Protein AF-A0A959WDT6-F1 (afdb_monomer_lite)

Radius of gyration: 14.88 Å; chains: 1; bounding box: 42×20×47 Å

Secondary structure (DSSP, 8-state):
-TTSHHHHHHHHHHHHHHHHHHHHHTS--SSS--HHHHHHHHHHHHHHHHHHHHHHHHTT-HHHHHHHHHHHHHHHHHHHHHHS----

Sequence (88 aa):
MALLGPFSDVVAGIGIAILIVGVVLSAPAGGQPGPVISDWWSILAIAALATLIGFGLAFWLATPGGIILTAGAVTSLTAVFFGTPVRP

Structure (mmCIF, N/CA/C/O backbone):
data_AF-A0A959WDT6-F1
#
_entry.id   AF-A0A959WDT6-F1
#
loop_
_atom_site.group_PDB
_atom_site.id
_atom_site.type_symbol
_atom_site.label_atom_id
_atom_site.label_alt_id
_atom_site.label_comp_id
_atom_site.label_asym_id
_atom_site.label_entity_id
_atom_site.label_seq_id
_atom_site.pdbx_PDB_ins_code
_atom_site.Cartn_x
_atom_site.Cartn_y
_atom_site.Cartn_z
_atom_site.occupancy
_atom_site.B_iso_or_equiv
_atom_site.auth_seq_id
_atom_site.auth_comp_id
_atom_site.auth_asym_id
_atom_site.auth_atom_id
_atom_site.pdbx_PDB_model_num
ATOM 1 N N . MET A 1 1 ? 6.963 -1.516 -25.764 1.00 48.31 1 MET A N 1
ATOM 2 C CA . MET A 1 1 ? 6.889 -1.401 -24.288 1.00 48.31 1 MET A CA 1
ATOM 3 C C . MET A 1 1 ? 7.725 -0.255 -23.696 1.00 48.31 1 MET A C 1
ATOM 5 O O . MET A 1 1 ? 7.434 0.133 -22.579 1.00 48.31 1 MET A O 1
ATOM 9 N N . ALA A 1 2 ? 8.677 0.363 -24.416 1.00 56.22 2 ALA A N 1
ATOM 10 C CA . ALA A 1 2 ? 9.513 1.452 -23.873 1.00 56.22 2 ALA A CA 1
ATOM 11 C C . ALA A 1 2 ? 8.802 2.816 -23.691 1.00 56.22 2 ALA A C 1
ATOM 13 O O . ALA A 1 2 ? 9.189 3.600 -22.838 1.00 56.22 2 ALA A O 1
ATOM 14 N N . LEU A 1 3 ? 7.737 3.092 -24.455 1.00 55.00 3 LEU A N 1
ATOM 15 C CA . LEU A 1 3 ? 6.993 4.361 -24.385 1.00 55.00 3 LEU A CA 1
ATOM 16 C C . LEU A 1 3 ? 6.032 4.465 -23.191 1.00 55.00 3 LEU A C 1
ATOM 18 O O . LEU A 1 3 ? 5.642 5.567 -22.833 1.00 55.00 3 LEU A O 1
ATOM 22 N N . LEU A 1 4 ? 5.655 3.339 -22.576 1.00 58.09 4 LEU A N 1
ATOM 23 C CA . LEU A 1 4 ? 4.708 3.305 -21.453 1.00 58.09 4 LEU A CA 1
ATOM 24 C C . LEU A 1 4 ? 5.391 3.345 -20.081 1.00 58.09 4 LEU A C 1
ATOM 2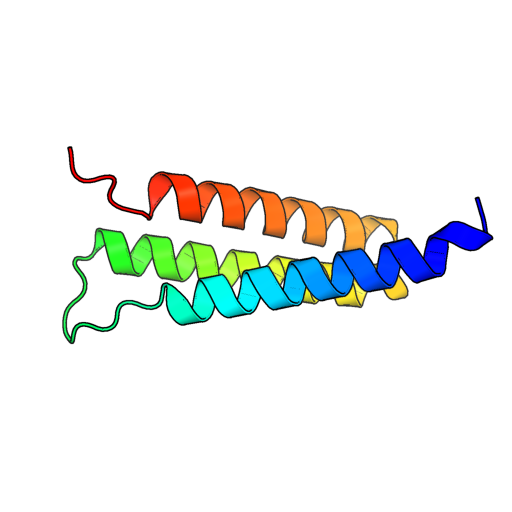6 O O . LEU A 1 4 ? 4.711 3.602 -19.096 1.00 58.09 4 LEU A O 1
ATOM 30 N N . GLY A 1 5 ? 6.709 3.127 -20.009 1.00 61.56 5 GLY A N 1
ATOM 31 C CA . GLY A 1 5 ? 7.469 3.152 -18.751 1.00 61.56 5 GLY A CA 1
ATOM 32 C C . GLY A 1 5 ? 7.292 4.459 -17.966 1.00 61.56 5 GLY A C 1
ATOM 33 O O . GLY A 1 5 ? 6.811 4.407 -16.839 1.00 61.56 5 GLY A O 1
ATOM 34 N N . PRO A 1 6 ? 7.519 5.636 -18.581 1.00 61.28 6 PRO A N 1
ATOM 35 C CA . PRO A 1 6 ? 7.361 6.915 -17.889 1.00 61.28 6 PRO A CA 1
ATOM 36 C C . PRO A 1 6 ? 5.925 7.164 -17.409 1.00 61.28 6 PRO A C 1
ATOM 38 O O . PRO A 1 6 ? 5.709 7.712 -16.334 1.00 61.28 6 PRO A O 1
ATOM 41 N N . PHE A 1 7 ? 4.926 6.736 -18.189 1.00 60.62 7 PHE A N 1
ATOM 42 C CA . PHE A 1 7 ? 3.520 6.844 -17.796 1.00 60.62 7 PHE A CA 1
ATOM 43 C C . PHE A 1 7 ? 3.184 5.904 -16.634 1.00 60.62 7 PHE A C 1
ATOM 45 O O . PHE A 1 7 ? 2.465 6.302 -15.722 1.00 60.62 7 PHE A O 1
ATOM 52 N N . SER A 1 8 ? 3.729 4.686 -16.643 1.00 67.12 8 SER A N 1
ATOM 53 C CA . SER A 1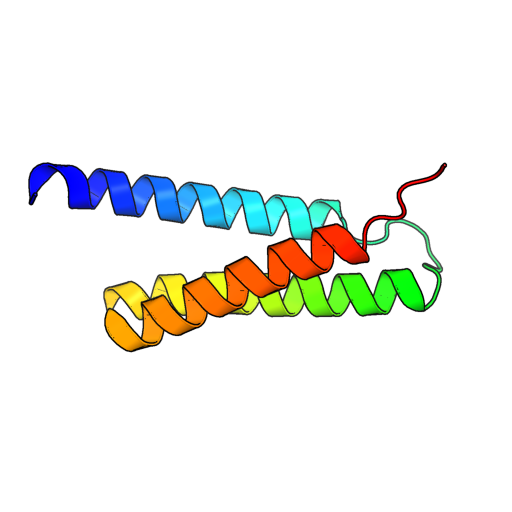 8 ? 3.581 3.710 -15.561 1.00 67.12 8 SER A CA 1
ATOM 54 C C . SER A 1 8 ? 4.158 4.238 -14.246 1.00 67.12 8 SER A C 1
ATOM 56 O O . SER A 1 8 ? 3.503 4.132 -13.211 1.00 67.12 8 SER A O 1
ATOM 58 N N . ASP A 1 9 ? 5.334 4.867 -14.288 1.00 72.62 9 ASP A N 1
ATOM 59 C CA . ASP A 1 9 ? 5.990 5.421 -13.098 1.00 72.62 9 ASP A CA 1
ATOM 60 C C . ASP A 1 9 ? 5.223 6.623 -12.528 1.00 72.62 9 ASP A C 1
ATOM 62 O O . ASP A 1 9 ? 5.050 6.740 -11.313 1.00 72.62 9 ASP A O 1
ATOM 66 N N . VAL A 1 10 ? 4.695 7.490 -13.401 1.00 71.50 10 VAL A N 1
ATOM 67 C CA . VAL A 1 10 ? 3.856 8.631 -13.001 1.00 71.50 10 VAL A CA 1
ATOM 68 C C . VAL A 1 10 ? 2.547 8.156 -12.368 1.00 71.50 10 VAL A C 1
ATOM 70 O O . VAL A 1 10 ? 2.166 8.650 -11.307 1.00 71.50 10 VAL A O 1
ATOM 73 N N . VAL A 1 11 ? 1.866 7.179 -12.975 1.00 72.69 11 VAL A N 1
ATOM 74 C CA . VAL A 1 11 ? 0.615 6.621 -12.434 1.00 72.69 11 VAL A CA 1
ATOM 75 C C . VAL A 1 11 ? 0.858 5.930 -11.090 1.00 72.69 11 VAL A C 1
ATOM 77 O O . VAL A 1 11 ? 0.085 6.139 -10.153 1.00 72.69 11 VAL A O 1
ATOM 80 N N . ALA A 1 12 ? 1.948 5.169 -10.957 1.00 73.75 12 ALA A N 1
ATOM 81 C CA . ALA A 1 12 ? 2.334 4.543 -9.695 1.00 73.75 12 ALA A CA 1
ATOM 82 C C . ALA A 1 12 ? 2.637 5.589 -8.606 1.00 73.75 12 ALA A C 1
ATOM 84 O O . ALA A 1 12 ? 2.137 5.471 -7.485 1.00 73.75 12 ALA A O 1
ATOM 85 N N . GLY A 1 13 ? 3.373 6.652 -8.946 1.00 75.38 13 GLY A N 1
ATOM 86 C CA . GLY A 1 13 ? 3.661 7.758 -8.031 1.00 75.38 13 GLY A CA 1
ATOM 87 C C . GLY A 1 13 ? 2.399 8.487 -7.556 1.00 75.38 13 GLY A C 1
ATOM 88 O O . GLY A 1 13 ? 2.244 8.736 -6.359 1.00 75.38 13 GLY A O 1
ATOM 89 N N . ILE A 1 14 ? 1.459 8.767 -8.466 1.00 79.94 14 ILE A N 1
ATOM 90 C CA . ILE A 1 14 ? 0.156 9.364 -8.125 1.00 79.94 14 ILE A CA 1
ATOM 91 C C . ILE A 1 14 ? -0.641 8.433 -7.203 1.00 79.94 14 ILE A C 1
ATOM 93 O O . ILE A 1 14 ? -1.194 8.893 -6.204 1.00 79.94 14 ILE A O 1
ATOM 97 N N . GLY A 1 15 ? -0.671 7.129 -7.494 1.00 77.81 15 GLY A N 1
ATOM 98 C CA . GLY A 1 15 ? -1.355 6.140 -6.659 1.00 77.81 15 GLY A CA 1
ATOM 99 C C . GLY A 1 15 ? -0.836 6.118 -5.219 1.00 77.81 15 GLY A C 1
ATOM 100 O O . GLY A 1 15 ? -1.627 6.100 -4.277 1.00 77.81 15 GLY A O 1
ATOM 101 N N . ILE A 1 16 ? 0.483 6.204 -5.034 1.00 79.88 16 ILE A N 1
ATOM 102 C CA . ILE A 1 16 ? 1.109 6.252 -3.704 1.00 79.88 16 ILE A CA 1
ATOM 103 C C . ILE A 1 16 ? 0.785 7.560 -2.986 1.00 79.88 16 ILE A C 1
ATOM 105 O O . ILE A 1 16 ? 0.458 7.535 -1.800 1.00 79.88 16 ILE A O 1
ATOM 109 N N . ALA A 1 17 ? 0.828 8.693 -3.689 1.00 76.81 17 ALA A N 1
ATOM 110 C CA . ALA A 1 17 ? 0.455 9.980 -3.109 1.00 76.81 17 ALA A CA 1
ATOM 111 C C . ALA A 1 17 ? -1.003 9.970 -2.615 1.00 76.81 17 ALA A C 1
ATOM 113 O O . ALA A 1 17 ? -1.270 10.387 -1.489 1.00 76.81 17 ALA A O 1
ATOM 114 N N . ILE A 1 18 ? -1.931 9.429 -3.412 1.00 82.94 18 ILE A N 1
ATOM 115 C CA . ILE A 1 18 ? -3.340 9.265 -3.024 1.00 82.94 18 ILE A CA 1
ATOM 116 C C . ILE A 1 18 ? -3.466 8.346 -1.804 1.00 82.94 18 ILE A C 1
ATOM 118 O O . ILE A 1 18 ? -4.200 8.676 -0.874 1.00 82.94 18 ILE A O 1
ATOM 122 N N . LEU A 1 19 ? -2.740 7.225 -1.779 1.00 81.50 19 LEU A N 1
ATOM 123 C CA . LEU A 1 19 ? -2.752 6.285 -0.658 1.00 81.50 19 LEU A CA 1
ATOM 124 C C . LEU A 1 19 ? -2.284 6.962 0.636 1.00 81.50 19 LEU A C 1
ATOM 126 O O . LEU A 1 19 ? -2.957 6.849 1.657 1.00 81.50 19 LEU A O 1
ATOM 130 N N . ILE A 1 20 ? -1.185 7.718 0.592 1.00 81.12 20 ILE A N 1
ATOM 131 C CA . ILE A 1 20 ? -0.656 8.452 1.751 1.00 81.12 20 ILE A CA 1
ATOM 132 C C . ILE A 1 20 ? -1.644 9.515 2.223 1.00 81.12 20 ILE A C 1
ATOM 134 O O . ILE A 1 20 ? -1.912 9.610 3.419 1.00 81.12 20 ILE A O 1
ATOM 138 N N . VAL A 1 21 ? -2.218 10.293 1.303 1.00 80.69 21 VAL A N 1
ATOM 139 C CA . VAL A 1 21 ? -3.243 11.286 1.649 1.00 80.69 21 VAL A CA 1
ATOM 140 C C . VAL A 1 21 ? -4.445 10.599 2.299 1.00 80.69 21 VAL A C 1
ATOM 142 O O . VAL A 1 21 ? -4.904 11.050 3.343 1.00 80.69 21 VAL A O 1
ATOM 145 N N . GLY A 1 22 ? -4.907 9.473 1.752 1.00 78.50 22 GLY A N 1
ATOM 146 C CA . GLY A 1 22 ? -5.973 8.664 2.343 1.00 78.50 22 GLY A CA 1
ATOM 147 C C . GLY A 1 22 ? -5.644 8.194 3.763 1.00 78.50 22 GLY A C 1
ATOM 148 O O . GLY A 1 22 ? -6.477 8.330 4.656 1.00 78.50 22 GLY A O 1
ATOM 149 N N . VAL A 1 23 ? -4.416 7.726 4.004 1.00 79.69 23 VAL A N 1
ATOM 150 C CA . VAL A 1 23 ? -3.933 7.317 5.337 1.00 79.69 23 VAL A CA 1
ATOM 151 C C . VAL A 1 23 ? -3.960 8.481 6.321 1.00 79.69 23 VAL A C 1
ATOM 153 O O . VAL A 1 23 ? -4.472 8.337 7.434 1.00 79.69 23 VAL A O 1
ATOM 156 N N . VAL A 1 24 ? -3.452 9.645 5.913 1.00 80.12 24 VAL A N 1
ATOM 157 C CA . VAL A 1 24 ? -3.433 10.852 6.749 1.00 80.12 24 VAL A CA 1
ATOM 158 C C . VAL A 1 24 ? -4.854 11.319 7.064 1.00 80.12 24 VAL A C 1
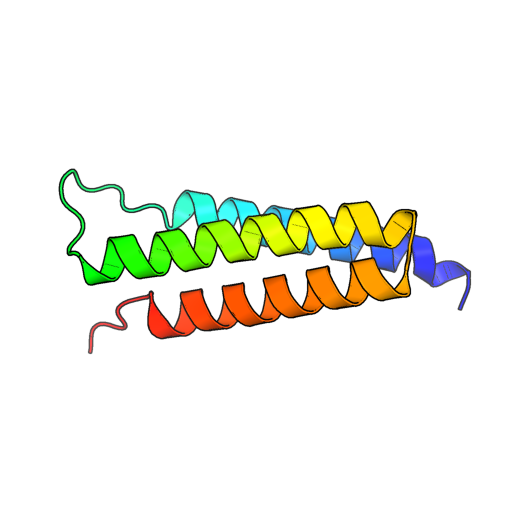ATOM 160 O O . VAL A 1 24 ? -5.151 11.629 8.213 1.00 80.12 24 VAL A O 1
ATOM 163 N N . LEU A 1 25 ? -5.754 11.320 6.079 1.00 78.25 25 LEU A N 1
ATOM 164 C CA . LEU A 1 25 ? -7.156 11.704 6.274 1.00 78.25 25 LEU A CA 1
ATOM 165 C C . LEU A 1 25 ? -7.941 10.687 7.113 1.00 78.25 25 LEU A C 1
ATOM 167 O O . LEU A 1 25 ? -8.890 11.064 7.795 1.00 78.25 25 LEU A O 1
ATOM 171 N N . SER A 1 26 ? -7.545 9.413 7.088 1.00 70.38 26 SER A N 1
ATOM 172 C CA . SER A 1 26 ? -8.120 8.363 7.937 1.00 70.38 26 SER A CA 1
ATOM 173 C C . SER A 1 26 ? -7.618 8.400 9.383 1.00 70.38 26 SER A C 1
ATOM 175 O O . SER A 1 26 ? -8.061 7.591 10.202 1.00 70.38 26 SER A O 1
ATOM 177 N N . ALA A 1 27 ? -6.696 9.316 9.706 1.00 72.25 27 ALA A N 1
ATOM 178 C CA . ALA A 1 27 ? -6.204 9.469 11.062 1.00 72.25 27 ALA A CA 1
ATOM 179 C C . ALA A 1 27 ? -7.360 9.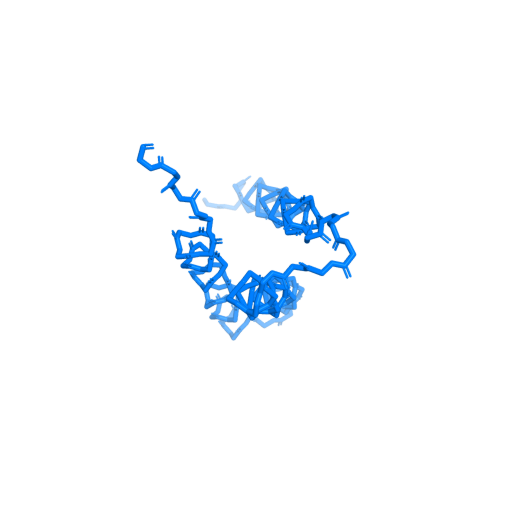764 12.023 1.00 72.25 27 ALA A C 1
ATOM 181 O O . ALA A 1 27 ? -8.199 10.626 11.741 1.00 72.25 27 ALA A O 1
ATOM 182 N N . PRO A 1 28 ? -7.431 9.056 13.162 1.00 66.56 28 PRO A N 1
ATOM 183 C CA . PRO A 1 28 ? -8.486 9.287 14.128 1.00 66.56 28 PRO A CA 1
ATOM 184 C C . PRO A 1 28 ? -8.432 10.731 14.644 1.00 66.56 28 PRO A C 1
ATOM 186 O O . PRO A 1 28 ? -7.519 11.118 15.364 1.00 66.56 28 PRO A O 1
ATOM 189 N N . ALA A 1 29 ? -9.436 11.528 14.272 1.00 64.12 29 ALA A N 1
ATOM 190 C CA . ALA A 1 29 ? -9.518 12.953 14.600 1.00 64.12 29 ALA A CA 1
ATOM 191 C C . ALA A 1 29 ? -10.111 13.245 15.998 1.00 64.12 29 ALA A C 1
ATOM 193 O O . ALA A 1 29 ? -10.221 14.402 16.397 1.00 64.12 29 ALA A O 1
ATOM 194 N N . GLY A 1 30 ? -10.526 12.215 16.744 1.00 57.28 30 GLY A N 1
ATOM 195 C CA . GLY A 1 30 ? -11.059 12.344 18.104 1.00 57.28 30 GLY A CA 1
ATOM 196 C C . GLY A 1 30 ? -9.980 12.111 19.162 1.00 57.28 30 GLY A C 1
ATOM 197 O O . GLY A 1 30 ? -9.101 11.286 18.963 1.00 57.28 30 GLY A O 1
ATOM 198 N N . GLY A 1 31 ? -10.062 12.788 20.313 1.00 59.56 31 GLY A N 1
ATOM 199 C CA . GLY A 1 31 ? -9.050 12.697 21.381 1.00 59.56 31 GLY A CA 1
ATOM 200 C C . GLY A 1 31 ? -8.887 11.316 22.039 1.00 59.56 31 GLY A C 1
ATOM 201 O O . GLY A 1 31 ? -7.935 11.119 22.787 1.00 59.56 31 GLY A O 1
ATOM 202 N N . GLN A 1 32 ? -9.792 10.368 21.769 1.00 59.81 32 GLN A N 1
ATOM 203 C CA . GLN A 1 32 ? -9.729 8.974 22.223 1.00 59.81 32 GLN A CA 1
ATOM 204 C C . GLN A 1 32 ? -10.365 8.045 21.173 1.00 59.81 32 GLN A C 1
ATOM 206 O O . GLN A 1 32 ? -11.528 7.655 21.317 1.00 59.81 32 GLN A O 1
ATOM 211 N N . PRO A 1 33 ? -9.662 7.705 20.079 1.00 62.94 33 PRO A N 1
ATOM 212 C CA . PRO A 1 33 ? -10.112 6.611 19.231 1.00 62.94 33 PRO A CA 1
ATOM 213 C C . PRO A 1 33 ? -10.179 5.326 20.057 1.00 62.94 33 PRO A C 1
ATOM 215 O O . PRO A 1 33 ? -9.316 5.069 20.894 1.00 62.94 33 PRO A O 1
ATOM 218 N N . GLY A 1 34 ? -11.217 4.517 19.836 1.00 67.38 34 GLY A N 1
ATOM 219 C CA . GLY A 1 34 ? -11.287 3.194 20.453 1.00 67.38 34 GLY A CA 1
ATOM 220 C C . GLY A 1 34 ? -10.055 2.354 20.066 1.00 67.38 34 GLY A C 1
ATOM 221 O O . GLY A 1 34 ? -9.557 2.531 18.952 1.00 67.38 34 GLY A O 1
ATOM 222 N N . PRO A 1 35 ? -9.597 1.418 20.922 1.00 67.00 35 PRO A N 1
ATOM 223 C CA . PRO A 1 35 ? -8.347 0.664 20.722 1.00 67.00 35 PRO A CA 1
ATOM 224 C C . PRO A 1 35 ? -8.231 0.008 19.338 1.00 67.00 35 PRO A C 1
ATOM 226 O O . PRO A 1 35 ? -7.181 0.004 18.709 1.00 67.00 35 PRO A O 1
ATOM 229 N N . VAL A 1 36 ? -9.361 -0.474 18.816 1.00 70.50 36 VAL A N 1
ATOM 230 C CA . VAL A 1 36 ? -9.449 -1.102 17.495 1.00 70.50 36 VAL A CA 1
ATOM 231 C C . VAL A 1 36 ? -9.109 -0.112 16.372 1.00 70.50 36 VAL A C 1
ATOM 233 O O . VAL A 1 36 ? -8.349 -0.440 15.470 1.00 70.50 36 VAL A O 1
ATOM 236 N N . ILE A 1 37 ? -9.621 1.121 16.430 1.00 69.31 37 ILE A N 1
ATOM 237 C CA . ILE A 1 37 ? -9.388 2.140 15.392 1.00 69.31 37 ILE A CA 1
ATOM 238 C C . ILE A 1 37 ? -7.921 2.596 15.398 1.00 69.31 37 ILE A C 1
ATOM 240 O O . ILE A 1 37 ? -7.344 2.797 14.330 1.00 69.31 37 ILE A O 1
ATOM 244 N N . SER A 1 38 ? -7.301 2.730 16.576 1.00 71.50 38 SER A N 1
ATOM 245 C CA . SER A 1 38 ? -5.882 3.100 16.681 1.00 71.50 38 SER A CA 1
ATOM 246 C C . SER A 1 38 ? -4.940 2.007 16.173 1.00 71.50 38 SER A C 1
ATOM 248 O O . SER A 1 38 ? -3.952 2.323 15.503 1.00 71.50 38 SER A O 1
ATOM 250 N N . ASP A 1 39 ? -5.249 0.735 16.438 1.00 77.19 39 ASP A N 1
ATOM 251 C CA . ASP A 1 39 ? -4.422 -0.392 15.993 1.00 77.19 39 ASP A CA 1
ATOM 252 C C . ASP A 1 39 ? -4.470 -0.542 14.467 1.00 77.19 39 ASP A C 1
ATOM 254 O O . ASP A 1 39 ? -3.428 -0.624 13.812 1.00 77.19 39 ASP A O 1
ATOM 258 N N . TRP A 1 40 ? -5.665 -0.478 13.869 1.00 80.19 40 TRP A N 1
ATOM 259 C CA . TRP A 1 40 ? -5.814 -0.555 12.412 1.00 80.19 40 TRP A CA 1
ATOM 260 C C . TRP A 1 40 ? -5.205 0.640 11.685 1.00 80.19 40 TRP A C 1
ATOM 262 O O . TRP A 1 40 ? -4.591 0.456 10.633 1.00 80.19 40 TRP A O 1
ATOM 272 N N . TRP A 1 41 ? -5.310 1.847 12.246 1.00 81.94 41 TRP A N 1
ATOM 273 C CA . TRP A 1 41 ? -4.636 3.012 11.676 1.00 81.94 41 TRP A CA 1
ATOM 274 C C . TRP A 1 41 ? -3.110 2.872 11.729 1.00 81.94 41 TRP A C 1
ATOM 276 O O . TRP A 1 41 ? -2.427 3.200 10.761 1.00 81.94 41 TRP A O 1
ATOM 286 N N . SER A 1 42 ? -2.563 2.325 12.816 1.00 80.31 42 SER A N 1
ATOM 287 C CA . SER A 1 42 ? -1.119 2.078 12.932 1.00 80.31 42 SER A CA 1
ATOM 288 C C . SER A 1 42 ? -0.637 1.072 11.882 1.00 80.31 42 SER A C 1
ATOM 290 O O . SER A 1 42 ? 0.375 1.306 11.219 1.00 80.31 42 SER A O 1
ATOM 292 N N . ILE A 1 43 ? -1.394 -0.010 11.659 1.00 83.19 43 ILE A N 1
ATOM 293 C CA . ILE A 1 43 ? -1.122 -0.986 10.591 1.00 83.19 43 ILE A CA 1
ATOM 294 C C . ILE A 1 43 ? -1.189 -0.311 9.214 1.00 83.19 43 ILE A C 1
ATOM 296 O O . ILE A 1 43 ? -0.297 -0.505 8.387 1.00 83.19 43 ILE A O 1
ATOM 300 N N . LEU A 1 44 ? -2.209 0.519 8.978 1.00 83.12 44 LEU A N 1
ATOM 301 C CA . LEU A 1 44 ? -2.380 1.275 7.739 1.00 83.12 44 LEU A CA 1
ATOM 302 C C . LEU A 1 44 ? -1.195 2.224 7.482 1.00 83.12 44 LEU A C 1
ATOM 304 O O . LEU A 1 44 ? -0.689 2.283 6.361 1.00 83.12 44 LEU A O 1
ATOM 308 N N . ALA A 1 45 ? -0.728 2.933 8.511 1.00 82.88 45 ALA A N 1
ATOM 309 C CA . ALA A 1 45 ? 0.400 3.855 8.427 1.00 82.88 45 ALA A CA 1
ATOM 310 C C . ALA A 1 45 ? 1.719 3.131 8.113 1.00 82.88 45 ALA A C 1
ATOM 312 O O . ALA A 1 45 ? 2.477 3.572 7.246 1.00 82.88 45 ALA A O 1
ATOM 313 N N . ILE A 1 46 ? 1.971 1.987 8.757 1.00 86.06 46 ILE A N 1
ATOM 314 C CA . ILE A 1 46 ? 3.147 1.148 8.479 1.00 86.06 46 ILE A CA 1
ATOM 315 C C . ILE A 1 46 ? 3.093 0.604 7.047 1.00 86.06 46 ILE A C 1
ATOM 317 O O . ILE A 1 46 ? 4.093 0.645 6.330 1.00 86.06 46 ILE A O 1
ATOM 321 N N . ALA A 1 47 ? 1.924 0.138 6.607 1.00 84.94 47 ALA A N 1
ATOM 322 C CA . ALA A 1 47 ? 1.728 -0.351 5.249 1.00 84.94 47 ALA A CA 1
ATO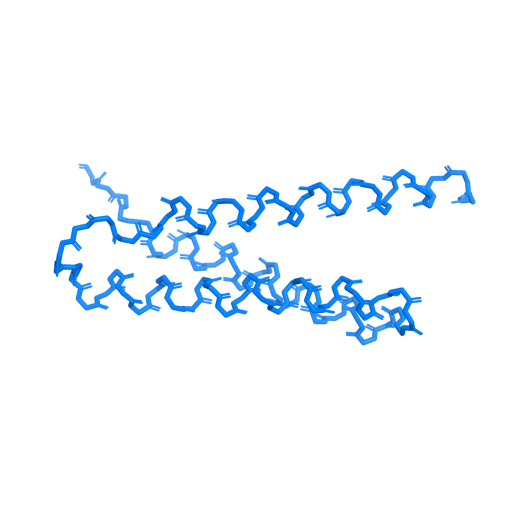M 323 C C . ALA A 1 47 ? 1.965 0.754 4.208 1.00 84.94 47 ALA A C 1
ATOM 325 O O . ALA A 1 47 ? 2.695 0.532 3.242 1.00 84.94 47 ALA A O 1
ATOM 326 N N . ALA A 1 48 ? 1.454 1.964 4.459 1.00 83.38 48 ALA A N 1
ATOM 327 C CA . ALA A 1 48 ? 1.665 3.129 3.603 1.00 83.38 48 ALA A CA 1
ATOM 328 C C . ALA A 1 48 ? 3.153 3.489 3.473 1.00 83.38 48 ALA A C 1
ATOM 330 O O . ALA A 1 48 ? 3.642 3.702 2.357 1.00 83.38 48 ALA A O 1
ATOM 331 N N . LEU A 1 49 ? 3.886 3.480 4.591 1.00 84.38 49 LEU A N 1
ATOM 332 C CA . LEU A 1 49 ? 5.338 3.668 4.610 1.00 84.38 49 LEU A CA 1
ATOM 333 C C . LEU A 1 49 ? 6.064 2.582 3.811 1.00 84.38 49 LEU A C 1
ATOM 335 O O . LEU A 1 49 ? 6.948 2.906 3.020 1.00 84.38 49 LEU A O 1
ATOM 339 N N . ALA A 1 50 ? 5.671 1.315 3.963 1.00 82.50 50 ALA A N 1
ATOM 340 C CA . ALA A 1 50 ? 6.246 0.216 3.193 1.00 82.50 50 ALA A CA 1
ATOM 341 C C . ALA A 1 50 ? 6.035 0.417 1.682 1.00 82.50 50 ALA A C 1
ATOM 343 O O . ALA A 1 50 ? 6.984 0.257 0.919 1.00 82.50 50 ALA A O 1
ATOM 344 N N . THR A 1 51 ? 4.852 0.861 1.240 1.00 83.81 51 THR A N 1
ATOM 345 C CA . THR A 1 51 ? 4.611 1.221 -0.172 1.00 83.81 51 THR A CA 1
ATOM 346 C C . THR A 1 51 ? 5.529 2.328 -0.671 1.00 83.81 51 THR A C 1
ATOM 348 O O . THR A 1 51 ? 6.083 2.210 -1.763 1.00 83.81 51 THR A O 1
ATOM 351 N N . LEU A 1 52 ? 5.715 3.389 0.119 1.00 83.19 52 LEU A N 1
ATOM 352 C CA . LEU A 1 52 ? 6.577 4.512 -0.254 1.00 83.19 52 LEU A CA 1
ATOM 353 C C . LEU A 1 52 ? 8.050 4.087 -0.348 1.00 83.19 52 LEU A C 1
ATOM 355 O O . LEU A 1 52 ? 8.736 4.427 -1.313 1.00 83.19 52 LEU A O 1
ATOM 359 N N . ILE A 1 53 ? 8.521 3.291 0.614 1.00 82.44 53 ILE A N 1
ATOM 360 C CA . ILE A 1 53 ? 9.880 2.738 0.614 1.00 82.44 53 ILE A CA 1
ATOM 361 C C . ILE A 1 53 ? 10.072 1.782 -0.569 1.00 82.44 53 ILE A C 1
ATOM 363 O O . ILE A 1 53 ? 11.072 1.879 -1.278 1.00 82.44 53 ILE A O 1
ATOM 367 N N . GLY A 1 54 ? 9.109 0.890 -0.815 1.00 79.44 54 GLY A N 1
ATOM 368 C CA . GLY A 1 54 ? 9.131 -0.051 -1.935 1.00 79.44 54 GLY A CA 1
ATOM 369 C C . GLY A 1 54 ? 9.174 0.653 -3.289 1.00 79.44 54 GLY A C 1
ATOM 370 O O . GLY A 1 54 ? 9.946 0.257 -4.159 1.00 79.44 54 GLY A O 1
ATOM 371 N N . PHE A 1 55 ? 8.426 1.748 -3.443 1.00 80.38 55 PHE A N 1
ATOM 372 C CA . PHE A 1 55 ? 8.463 2.577 -4.648 1.00 80.38 55 PHE A CA 1
ATOM 373 C C . PHE A 1 55 ? 9.824 3.224 -4.870 1.00 80.38 55 PHE A C 1
ATOM 375 O O . PHE A 1 55 ? 10.385 3.095 -5.954 1.00 80.38 55 PHE A O 1
ATOM 382 N N . GLY A 1 56 ? 10.394 3.854 -3.838 1.00 80.75 56 GLY A N 1
ATOM 383 C CA . GLY A 1 56 ? 11.742 4.419 -3.918 1.00 80.75 56 GLY A CA 1
ATOM 384 C C . GLY A 1 56 ? 12.799 3.358 -4.241 1.00 80.75 56 GLY A C 1
ATOM 385 O O . GLY A 1 56 ? 13.676 3.586 -5.074 1.00 80.75 56 GLY A O 1
ATOM 386 N N . LEU A 1 57 ? 12.686 2.172 -3.636 1.00 79.94 57 LEU A N 1
ATOM 387 C CA . LEU A 1 57 ? 13.579 1.042 -3.895 1.00 79.94 57 LEU A CA 1
ATOM 388 C C . LEU A 1 57 ? 13.427 0.469 -5.303 1.00 79.94 57 LEU A C 1
ATOM 390 O O . LEU A 1 57 ? 14.427 0.033 -5.864 1.00 79.94 57 LEU A O 1
ATOM 394 N N . ALA A 1 58 ? 12.229 0.476 -5.889 1.00 77.88 58 ALA A N 1
ATOM 395 C CA . ALA A 1 58 ? 11.988 -0.089 -7.216 1.00 77.88 58 ALA A CA 1
ATOM 396 C C . ALA A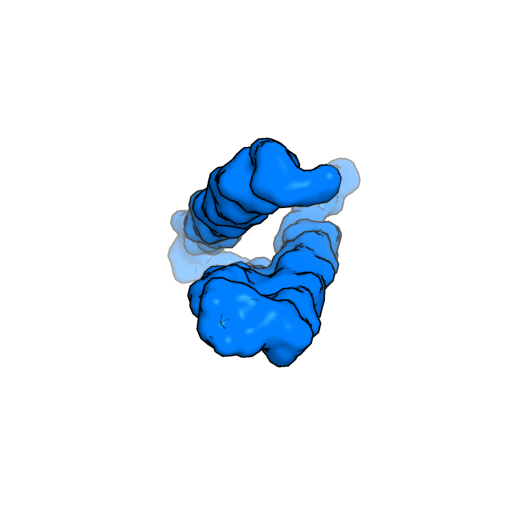 1 58 ? 12.799 0.617 -8.320 1.00 77.88 58 ALA A C 1
ATOM 398 O O . ALA A 1 58 ? 13.152 -0.023 -9.308 1.00 77.88 58 ALA A O 1
ATOM 399 N N . PHE A 1 59 ? 13.176 1.887 -8.119 1.00 78.56 59 PHE A N 1
ATOM 400 C CA . PHE A 1 59 ? 14.067 2.620 -9.029 1.00 78.56 59 PHE A CA 1
ATOM 401 C C . PHE A 1 59 ? 15.517 2.115 -9.018 1.00 78.56 59 PHE A C 1
ATOM 403 O O . PHE A 1 59 ? 16.205 2.217 -10.030 1.00 78.56 59 PHE A O 1
ATOM 410 N N . TRP A 1 60 ? 15.987 1.570 -7.893 1.00 75.50 60 TRP A N 1
ATOM 411 C CA . TRP A 1 60 ? 17.368 1.091 -7.730 1.00 75.50 60 TRP A CA 1
ATOM 412 C C . TRP A 1 60 ? 17.474 -0.433 -7.841 1.00 75.50 60 TRP A C 1
ATOM 414 O O . TRP A 1 60 ? 18.456 -0.964 -8.355 1.00 75.50 60 TRP A O 1
ATOM 424 N N . LEU A 1 61 ? 16.460 -1.142 -7.348 1.00 81.50 61 LEU A N 1
ATOM 425 C CA . LEU A 1 61 ? 16.384 -2.593 -7.258 1.00 81.50 61 LEU A CA 1
ATOM 426 C C . LEU A 1 61 ? 14.949 -3.032 -7.587 1.00 81.50 61 LEU A C 1
ATOM 428 O O . LEU A 1 61 ? 14.130 -3.259 -6.694 1.00 81.50 61 LEU A O 1
ATOM 432 N N . ALA A 1 62 ? 14.654 -3.163 -8.883 1.00 76.06 62 ALA A N 1
ATOM 433 C CA . ALA A 1 62 ? 13.301 -3.401 -9.393 1.00 76.06 62 ALA A CA 1
ATOM 434 C C . ALA A 1 62 ? 12.575 -4.573 -8.706 1.00 76.06 62 ALA A C 1
ATOM 436 O O . ALA A 1 62 ? 11.430 -4.431 -8.281 1.00 76.06 62 ALA A O 1
ATOM 437 N N . THR A 1 63 ? 13.245 -5.717 -8.538 1.00 79.94 63 THR A N 1
ATOM 438 C CA . THR A 1 63 ? 12.635 -6.921 -7.952 1.00 79.94 63 THR A CA 1
ATOM 439 C C . THR A 1 63 ? 12.306 -6.767 -6.459 1.00 79.94 63 THR A C 1
ATOM 441 O O . THR A 1 63 ? 11.135 -6.894 -6.103 1.00 79.94 63 THR A O 1
ATOM 444 N N . PRO A 1 64 ? 13.264 -6.479 -5.552 1.00 77.94 64 PRO A N 1
ATOM 445 C CA . PRO A 1 64 ? 12.943 -6.347 -4.130 1.00 77.94 64 PRO A CA 1
ATOM 446 C C . PRO A 1 64 ? 12.092 -5.104 -3.828 1.00 77.94 64 PRO A C 1
ATOM 448 O O . PRO A 1 64 ? 11.218 -5.176 -2.966 1.00 77.94 64 PRO A O 1
ATOM 451 N N . GLY A 1 65 ? 12.275 -3.997 -4.558 1.00 76.12 65 GLY A N 1
ATOM 452 C CA . GLY A 1 65 ? 11.425 -2.811 -4.427 1.00 76.12 65 GLY A CA 1
ATOM 453 C C . GLY A 1 65 ? 9.972 -3.089 -4.817 1.00 76.12 65 GLY A C 1
ATOM 454 O O . GLY A 1 65 ? 9.058 -2.752 -4.066 1.00 76.12 65 GLY A O 1
ATOM 455 N N . GLY A 1 66 ? 9.754 -3.804 -5.927 1.00 75.00 66 GLY A N 1
ATOM 456 C CA . GLY A 1 66 ? 8.420 -4.219 -6.365 1.00 75.00 66 GLY A CA 1
ATOM 457 C C . GLY A 1 66 ? 7.709 -5.141 -5.368 1.00 75.00 66 GLY A C 1
ATOM 458 O O . GLY A 1 66 ? 6.509 -4.982 -5.135 1.00 75.00 66 GLY A O 1
ATOM 459 N N . ILE A 1 67 ? 8.438 -6.060 -4.722 1.00 82.50 67 ILE A N 1
ATOM 460 C CA . ILE A 1 67 ? 7.880 -6.942 -3.681 1.00 82.50 67 ILE A CA 1
ATOM 461 C C . ILE A 1 67 ? 7.407 -6.121 -2.477 1.00 82.50 67 ILE A C 1
ATOM 463 O O . ILE A 1 67 ? 6.270 -6.285 -2.035 1.00 82.50 67 ILE A O 1
ATOM 467 N N . ILE A 1 68 ? 8.251 -5.217 -1.971 1.00 82.94 68 ILE A N 1
ATOM 468 C CA . ILE A 1 68 ? 7.926 -4.369 -0.814 1.00 82.94 68 ILE A CA 1
ATOM 469 C C . ILE A 1 68 ? 6.748 -3.442 -1.139 1.00 82.94 68 ILE A C 1
ATOM 471 O O . ILE A 1 68 ? 5.833 -3.307 -0.327 1.00 82.94 68 ILE A O 1
ATOM 475 N N . LEU A 1 69 ? 6.727 -2.864 -2.344 1.00 80.25 69 LEU A N 1
ATOM 476 C CA . LEU A 1 69 ? 5.624 -2.031 -2.822 1.00 80.25 69 LEU A CA 1
ATOM 477 C C . LEU A 1 69 ? 4.309 -2.812 -2.849 1.00 80.25 69 LEU A C 1
ATOM 479 O O . LEU A 1 69 ? 3.296 -2.340 -2.339 1.00 80.25 69 LEU A O 1
ATOM 483 N N . THR A 1 70 ? 4.326 -4.020 -3.411 1.00 81.94 70 THR A N 1
ATOM 484 C CA . THR A 1 70 ? 3.118 -4.847 -3.533 1.00 81.94 70 THR A CA 1
ATOM 485 C C . THR A 1 70 ? 2.621 -5.286 -2.157 1.00 81.94 70 THR A C 1
ATOM 487 O O . THR A 1 70 ? 1.430 -5.180 -1.871 1.00 81.94 70 THR A O 1
ATOM 490 N N . ALA A 1 71 ? 3.527 -5.718 -1.275 1.00 83.62 71 ALA A N 1
ATOM 491 C CA . ALA A 1 71 ? 3.188 -6.106 0.091 1.00 83.62 71 ALA A CA 1
ATOM 492 C C . ALA A 1 71 ? 2.596 -4.932 0.889 1.00 83.62 71 ALA A C 1
ATOM 494 O O . ALA A 1 71 ? 1.563 -5.098 1.541 1.00 83.62 71 ALA A O 1
ATOM 495 N N . GLY A 1 72 ? 3.197 -3.741 0.791 1.00 81.12 72 GLY A N 1
ATOM 496 C CA . GLY A 1 72 ? 2.667 -2.517 1.392 1.00 81.12 72 GLY A CA 1
ATOM 497 C C . GLY A 1 72 ? 1.263 -2.194 0.880 1.00 81.12 72 GLY A C 1
ATOM 498 O O . GLY A 1 72 ? 0.347 -2.022 1.678 1.00 81.12 72 GLY A O 1
ATOM 499 N N . ALA A 1 73 ? 1.054 -2.235 -0.439 1.00 79.00 73 ALA A N 1
ATOM 500 C CA . ALA A 1 73 ? -0.221 -1.883 -1.062 1.00 79.00 73 ALA A CA 1
ATOM 501 C C . ALA A 1 73 ? -1.346 -2.848 -0.661 1.00 79.00 73 ALA A C 1
ATOM 503 O O . ALA A 1 73 ? -2.436 -2.414 -0.285 1.00 79.00 73 ALA A O 1
ATOM 504 N N . VAL A 1 74 ? -1.077 -4.157 -0.687 1.00 85.88 74 VAL A N 1
ATOM 505 C CA . VAL A 1 74 ? -2.038 -5.186 -0.256 1.00 85.88 74 VAL A CA 1
ATOM 506 C C . VAL A 1 74 ? -2.378 -5.019 1.224 1.00 85.88 74 VAL A C 1
ATOM 508 O O . VAL A 1 74 ? -3.549 -5.091 1.601 1.00 85.88 74 VAL A O 1
ATOM 511 N N . THR A 1 75 ? -1.377 -4.746 2.062 1.00 84.12 75 THR A N 1
ATOM 512 C CA . THR A 1 75 ? -1.591 -4.540 3.500 1.00 84.12 75 THR A CA 1
ATOM 513 C C . THR A 1 75 ? -2.403 -3.272 3.759 1.00 84.12 75 THR A C 1
ATOM 515 O O . THR A 1 75 ? -3.323 -3.309 4.573 1.00 84.12 75 THR A O 1
ATOM 518 N N . SER A 1 76 ? -2.153 -2.181 3.027 1.00 80.56 76 SER A N 1
ATOM 519 C CA . SER A 1 76 ? -2.950 -0.953 3.114 1.00 80.56 76 SER A CA 1
ATOM 520 C C . SER A 1 76 ? -4.405 -1.200 2.722 1.00 80.56 76 SER A C 1
ATOM 522 O O . SER A 1 76 ? -5.297 -0.817 3.470 1.00 80.56 76 SER A O 1
ATOM 524 N N . LEU A 1 77 ? -4.667 -1.891 1.607 1.00 79.88 77 LEU A N 1
ATOM 525 C CA . LEU A 1 77 ? -6.035 -2.239 1.194 1.00 79.88 77 LEU A CA 1
ATOM 526 C C . LEU A 1 77 ? -6.750 -3.096 2.245 1.00 79.88 77 LEU A C 1
ATOM 528 O O . LEU A 1 77 ? -7.910 -2.846 2.570 1.00 79.88 77 LEU A O 1
ATOM 532 N N . THR A 1 78 ? -6.037 -4.068 2.812 1.00 81.56 78 THR A N 1
ATOM 533 C CA . THR A 1 78 ? -6.546 -4.936 3.880 1.00 81.56 78 THR A CA 1
ATOM 534 C C . THR A 1 78 ? -6.885 -4.119 5.129 1.00 81.56 78 THR A C 1
ATOM 536 O O . THR A 1 78 ? -7.974 -4.251 5.683 1.00 81.56 78 THR A O 1
ATOM 539 N N . ALA A 1 79 ? -5.990 -3.222 5.540 1.00 80.12 79 ALA A N 1
ATOM 540 C CA . ALA A 1 79 ? -6.197 -2.357 6.694 1.00 80.12 79 ALA A CA 1
ATOM 541 C C . ALA A 1 79 ? -7.348 -1.359 6.485 1.00 80.12 79 ALA A C 1
ATOM 543 O O . ALA A 1 79 ? -8.094 -1.110 7.426 1.00 80.12 79 ALA A O 1
ATOM 544 N N . VAL A 1 80 ? -7.565 -0.842 5.267 1.00 77.56 80 VAL A N 1
ATOM 545 C CA . VAL A 1 80 ? -8.762 -0.036 4.954 1.00 77.56 80 VAL A CA 1
ATOM 546 C C . VAL A 1 80 ? -10.031 -0.880 5.081 1.00 77.56 80 VAL A C 1
ATOM 548 O O . VAL A 1 80 ? -10.992 -0.441 5.714 1.00 77.56 80 VAL A O 1
ATOM 551 N N . PHE A 1 81 ? -10.040 -2.089 4.512 1.00 77.25 81 PHE A N 1
ATOM 552 C CA . PHE A 1 81 ? -11.218 -2.959 4.505 1.00 77.25 81 PHE A CA 1
ATOM 553 C C . PHE A 1 81 ? -11.660 -3.367 5.917 1.00 77.25 81 PHE A C 1
ATOM 555 O O . PHE A 1 81 ? -12.848 -3.320 6.222 1.00 77.25 81 PHE A O 1
ATOM 562 N N . PHE A 1 82 ? -10.717 -3.737 6.787 1.00 73.31 82 PHE A N 1
ATOM 563 C CA . PHE A 1 82 ? -11.026 -4.166 8.156 1.00 73.31 82 PHE A CA 1
ATOM 564 C C . PHE A 1 82 ? -11.084 -3.014 9.169 1.00 73.31 82 PHE A C 1
ATOM 566 O O . PHE A 1 82 ? -11.786 -3.118 10.174 1.00 73.31 82 PHE A O 1
ATOM 573 N N . GLY A 1 83 ? -10.351 -1.926 8.924 1.00 63.59 83 GLY A N 1
ATOM 574 C CA . GLY A 1 83 ? -10.234 -0.789 9.839 1.00 63.59 83 GLY A CA 1
ATOM 575 C C . GLY A 1 83 ? -11.322 0.273 9.685 1.00 63.59 83 GLY A C 1
ATOM 576 O O . GLY A 1 83 ? -11.512 1.074 10.600 1.00 63.59 83 GLY A O 1
ATOM 577 N N . THR A 1 84 ? -12.056 0.296 8.566 1.00 62.75 84 THR A N 1
ATOM 578 C CA . THR A 1 84 ? -13.210 1.191 8.407 1.00 62.75 84 THR A CA 1
ATOM 579 C C . THR A 1 84 ? -14.459 0.543 9.012 1.00 62.75 84 THR A C 1
ATOM 581 O O . THR A 1 84 ? -14.912 -0.494 8.529 1.00 62.75 84 THR A O 1
ATOM 584 N N . PRO A 1 85 ? -15.054 1.113 10.078 1.00 55.56 85 PRO A N 1
ATOM 585 C CA . PRO A 1 85 ? -16.310 0.600 10.598 1.00 55.56 85 PRO A CA 1
ATOM 586 C C . PRO A 1 85 ? -17.413 0.881 9.573 1.00 55.56 85 PRO A C 1
ATOM 588 O O . PRO A 1 85 ? -17.932 1.996 9.488 1.00 55.56 85 PRO A O 1
ATOM 591 N N . VAL A 1 86 ? -17.779 -0.137 8.793 1.00 51.59 86 VAL A N 1
ATOM 592 C CA . VAL A 1 86 ? -19.029 -0.149 8.031 1.00 51.59 86 VAL A CA 1
ATOM 593 C C . VAL A 1 86 ? -20.142 -0.162 9.073 1.00 51.59 86 VAL A C 1
ATOM 595 O O . VAL A 1 86 ? -20.415 -1.191 9.689 1.00 51.59 86 VAL A O 1
ATOM 598 N N . ARG A 1 87 ? -20.725 1.004 9.370 1.00 51.81 87 ARG A N 1
ATOM 599 C CA . ARG A 1 87 ? -21.951 1.037 10.172 1.00 51.81 87 ARG A CA 1
ATOM 600 C C . ARG A 1 87 ? -23.032 0.277 9.385 1.00 51.81 87 ARG A C 1
ATOM 602 O O . ARG A 1 87 ? -23.187 0.594 8.204 1.00 51.81 87 ARG A O 1
ATOM 609 N N . PRO A 1 88 ? -23.723 -0.710 9.983 1.00 52.12 88 PRO A N 1
ATOM 610 C CA . PRO A 1 88 ? -24.956 -1.239 9.411 1.00 52.12 88 PRO A CA 1
ATOM 611 C C . PRO A 1 88 ? -26.049 -0.164 9.360 1.00 52.12 88 PRO A C 1
ATOM 613 O O . PRO A 1 88 ? -25.997 0.783 10.185 1.00 52.12 88 PRO A O 1
#

Foldseek 3Di:
DVVCVVVVLVVLVVVLVVLVVVLVVLPPPDPDDDPLLVVLSVQLNVLSVQLVQLSVVCVVPVVSSVVSNVSSVVSNVVSCVRNDPPDD

pLDDT: mean 74.29, std 9.58, range [48.31, 86.06]